Protein AF-A0A967YQ58-F1 (afdb_monomer_lite)

Foldseek 3Di:
DVVVVVPDFDWDDPFDQWDWDQDPLQKIWTFGHGPHRPDIDIDRPNVVSVVNVVRVVVVVVVTHGDD

Secondary structure (DSSP, 8-state):
-HHHHTTS---B-S--S-EEEEETTTEEEEEE-SSS-SEEEEE--HHHHHHHHHHHHHHHHHSBP--

Sequence (67 aa):
MKKIASVAEVRVRDQMFGGGVIVDSKEAMLFLGEEKPTLVIWANHLGLVKFARDYFQHLWKTSTTKS

Radius of gyration: 12.77 Å; chains: 1; bounding box: 30×26×30 Å

pLDDT: mean 90.93, std 8.06, range [54.03, 97.38]

Structure (mmCIF, N/CA/C/O backbone):
data_AF-A0A967YQ58-F1
#
_entry.id   AF-A0A967YQ58-F1
#
loop_
_atom_site.group_PDB
_atom_site.id
_atom_site.type_symbol
_atom_site.label_atom_id
_atom_site.label_alt_id
_atom_site.label_comp_id
_atom_site.label_asym_id
_atom_site.label_entity_id
_atom_site.label_seq_id
_atom_site.pdbx_PDB_ins_code
_atom_site.Cartn_x
_atom_site.Cartn_y
_atom_site.Cartn_z
_atom_site.occupancy
_atom_site.B_iso_or_equiv
_atom_site.auth_seq_id
_atom_site.auth_comp_id
_atom_site.auth_asym_id
_atom_site.auth_atom_id
_atom_site.pdbx_PDB_model_num
ATOM 1 N N . MET A 1 1 ? -17.303 -1.006 6.280 1.00 71.00 1 MET A N 1
ATOM 2 C CA . MET A 1 1 ? -16.368 -1.905 6.993 1.00 71.00 1 MET A CA 1
ATOM 3 C C . MET A 1 1 ? -16.905 -3.325 7.119 1.00 71.00 1 MET A C 1
ATOM 5 O O . MET A 1 1 ? -16.358 -4.173 6.437 1.00 71.00 1 MET A O 1
ATOM 9 N N . LYS A 1 2 ? -17.995 -3.599 7.863 1.00 81.44 2 LYS A N 1
ATOM 10 C CA . LYS A 1 2 ? -18.481 -4.983 8.100 1.00 81.44 2 LYS A CA 1
ATOM 11 C C . LYS A 1 2 ? -18.675 -5.846 6.835 1.00 81.44 2 LYS A C 1
ATOM 13 O O . LYS A 1 2 ? -18.271 -6.996 6.836 1.00 81.44 2 LYS A O 1
ATOM 18 N N . LYS A 1 3 ? -19.215 -5.283 5.743 1.00 90.62 3 LYS A N 1
ATOM 19 C CA . LYS A 1 3 ? -19.395 -5.996 4.455 1.00 90.62 3 LYS A CA 1
ATOM 20 C C . LYS A 1 3 ? -18.091 -6.321 3.707 1.00 90.62 3 LYS A C 1
ATOM 22 O O . LYS A 1 3 ? -18.070 -7.242 2.910 1.00 90.62 3 LYS A O 1
ATOM 27 N N . ILE A 1 4 ? -17.031 -5.538 3.908 1.00 88.75 4 ILE A N 1
ATOM 28 C CA . ILE A 1 4 ? -15.720 -5.807 3.289 1.00 88.75 4 ILE A CA 1
ATOM 29 C C . ILE A 1 4 ? -14.956 -6.789 4.175 1.00 88.75 4 ILE A C 1
ATOM 31 O O . ILE A 1 4 ? -14.397 -7.756 3.678 1.00 88.75 4 ILE A O 1
ATOM 35 N N . ALA A 1 5 ? -15.037 -6.599 5.494 1.00 91.12 5 ALA A N 1
ATOM 36 C CA . ALA A 1 5 ? -14.466 -7.509 6.480 1.00 91.12 5 ALA A CA 1
ATOM 37 C C . ALA A 1 5 ? -15.033 -8.941 6.393 1.00 91.12 5 ALA A C 1
ATOM 39 O O . ALA A 1 5 ? -14.381 -9.876 6.835 1.00 91.12 5 ALA A O 1
ATOM 40 N N . SER A 1 6 ? -16.224 -9.137 5.810 1.00 93.88 6 SER A N 1
ATOM 41 C CA . SER A 1 6 ? -16.778 -10.477 5.574 1.00 93.88 6 SER A CA 1
ATOM 42 C C . SER A 1 6 ? -16.159 -11.215 4.383 1.00 93.88 6 SER A C 1
ATOM 44 O O . SER A 1 6 ? -16.401 -12.407 4.240 1.00 93.88 6 SER A O 1
ATOM 46 N N . VAL A 1 7 ? -15.415 -10.528 3.509 1.00 96.06 7 VAL A N 1
ATOM 47 C CA . VAL A 1 7 ? -14.816 -11.119 2.295 1.00 96.06 7 VAL A CA 1
ATOM 48 C C . VAL A 1 7 ? -13.306 -10.887 2.181 1.00 96.06 7 VAL A C 1
ATOM 50 O O . VAL A 1 7 ? -12.673 -11.451 1.295 1.00 96.06 7 VAL A O 1
ATOM 53 N N . ALA A 1 8 ? -12.722 -10.068 3.058 1.00 93.81 8 ALA A N 1
ATOM 54 C CA . ALA A 1 8 ? -11.299 -9.755 3.080 1.00 93.81 8 ALA A CA 1
ATOM 55 C C . ALA A 1 8 ? -10.842 -9.347 4.489 1.00 93.81 8 ALA A C 1
ATOM 57 O O . ALA A 1 8 ? -11.629 -8.818 5.276 1.00 93.81 8 ALA A O 1
ATOM 58 N N . GLU A 1 9 ? -9.555 -9.535 4.797 1.00 94.19 9 GLU A N 1
ATOM 59 C CA . GLU A 1 9 ? -8.958 -8.946 5.998 1.00 94.19 9 GLU A CA 1
ATOM 60 C C . GLU A 1 9 ? -8.888 -7.424 5.830 1.00 94.19 9 GLU A C 1
ATOM 62 O O . GLU A 1 9 ? -8.467 -6.912 4.791 1.00 94.19 9 GLU A O 1
ATOM 67 N N . VAL A 1 10 ? -9.315 -6.691 6.856 1.00 94.12 10 VAL A N 1
ATOM 68 C CA . VAL A 1 10 ? -9.332 -5.230 6.838 1.00 94.12 10 VAL A CA 1
ATOM 69 C C . VAL A 1 10 ? -8.574 -4.702 8.042 1.00 94.12 10 VAL A C 1
ATOM 71 O O . VAL A 1 10 ? -8.845 -5.084 9.180 1.00 94.12 10 VAL A O 1
ATOM 74 N N . ARG A 1 11 ? -7.660 -3.768 7.786 1.00 93.62 11 ARG A N 1
ATOM 75 C CA . ARG A 1 11 ? -6.908 -3.050 8.814 1.00 93.62 11 ARG A CA 1
ATOM 76 C C . ARG A 1 11 ? -7.016 -1.548 8.612 1.00 93.62 11 ARG A C 1
ATOM 78 O O . ARG A 1 11 ? -7.303 -1.086 7.509 1.00 93.62 11 ARG A O 1
ATOM 85 N N . VAL A 1 12 ? -6.816 -0.793 9.687 1.00 92.19 12 VAL A N 1
ATOM 86 C CA . VAL A 1 12 ? -6.929 0.669 9.686 1.00 92.19 12 VAL A CA 1
ATOM 87 C C . VAL A 1 12 ? -5.614 1.288 10.144 1.00 92.19 12 VAL A C 1
ATOM 89 O O . VAL A 1 12 ? -4.962 0.796 11.066 1.00 92.19 12 VAL A O 1
ATOM 92 N N . ARG A 1 13 ? -5.219 2.377 9.484 1.00 90.38 13 ARG A N 1
ATOM 93 C CA . ARG A 1 13 ? -4.041 3.168 9.828 1.00 90.38 13 ARG A CA 1
ATOM 94 C C . ARG A 1 13 ? -4.391 4.647 9.732 1.00 90.38 13 ARG A C 1
ATOM 96 O O . ARG A 1 13 ? -4.875 5.087 8.697 1.00 90.38 13 ARG A O 1
ATOM 103 N N . ASP A 1 14 ? -4.104 5.388 10.798 1.00 88.31 14 ASP A N 1
ATOM 104 C CA . ASP A 1 14 ? -4.474 6.807 10.889 1.00 88.31 14 ASP A CA 1
ATOM 105 C C . ASP A 1 14 ? -3.629 7.722 9.994 1.00 88.31 14 ASP A C 1
ATOM 107 O O . ASP A 1 14 ? -4.073 8.800 9.622 1.00 88.31 14 ASP A O 1
ATOM 111 N N . GLN A 1 15 ? -2.406 7.305 9.653 1.00 86.69 15 GLN A N 1
ATOM 112 C CA . GLN A 1 15 ? -1.480 8.090 8.840 1.00 86.69 15 GLN A CA 1
ATOM 113 C C . GLN A 1 15 ? -0.823 7.221 7.772 1.00 86.69 15 GLN A C 1
ATOM 115 O O . GLN A 1 15 ? -0.242 6.175 8.076 1.00 86.69 15 GLN A O 1
ATOM 120 N N . MET A 1 16 ? -0.886 7.689 6.531 1.00 90.06 16 MET A N 1
ATOM 121 C CA . MET A 1 16 ? -0.169 7.142 5.386 1.00 90.06 16 MET A CA 1
ATOM 122 C C . MET A 1 16 ? 0.200 8.282 4.441 1.00 90.06 16 MET A C 1
ATOM 124 O O . MET A 1 16 ? -0.571 9.226 4.283 1.00 90.06 16 MET A O 1
ATOM 128 N N . PHE A 1 17 ? 1.372 8.194 3.817 1.00 86.75 17 PHE A N 1
ATOM 129 C CA . PHE A 1 17 ? 1.747 9.107 2.745 1.00 86.75 17 PHE A CA 1
ATOM 130 C C . PHE A 1 17 ? 1.296 8.494 1.424 1.00 86.75 17 PHE A C 1
ATOM 132 O O . PHE A 1 17 ? 2.022 7.742 0.771 1.00 86.75 17 PHE A O 1
ATOM 139 N N . GLY A 1 18 ? 0.045 8.760 1.072 1.00 89.38 18 GLY A N 1
ATOM 140 C CA . GLY A 1 18 ? -0.572 8.144 -0.085 1.00 89.38 18 GLY A CA 1
ATOM 141 C C . GLY A 1 18 ? -0.983 6.685 0.118 1.00 89.38 18 GLY A C 1
ATOM 142 O O . GLY A 1 18 ? -0.688 6.043 1.129 1.00 89.38 18 GLY A O 1
ATOM 143 N N . GLY A 1 19 ? -1.667 6.155 -0.890 1.00 91.88 19 GLY A N 1
ATOM 144 C CA . GLY A 1 19 ? -2.212 4.802 -0.922 1.00 91.88 19 GLY A CA 1
ATOM 145 C C . GLY A 1 19 ? -2.163 4.219 -2.327 1.00 91.88 19 GLY A C 1
ATOM 146 O O . GLY A 1 19 ? -1.432 4.699 -3.193 1.00 91.88 19 GLY A O 1
ATOM 147 N N . GLY A 1 20 ? -2.943 3.172 -2.574 1.00 94.06 20 GLY A N 1
ATOM 148 C CA . GLY A 1 20 ? -2.980 2.561 -3.893 1.00 94.06 20 GLY A CA 1
ATOM 149 C C . GLY A 1 20 ? -3.481 1.137 -3.912 1.00 94.06 20 GLY A C 1
ATOM 150 O O . GLY A 1 20 ? -4.037 0.637 -2.937 1.00 94.06 20 GLY A O 1
ATOM 151 N N . VAL A 1 21 ? -3.300 0.511 -5.068 1.00 95.94 21 VAL A N 1
ATOM 152 C CA . VAL A 1 21 ? -3.781 -0.836 -5.365 1.00 95.94 21 VAL A CA 1
ATOM 153 C C . VAL A 1 21 ? -2.666 -1.600 -6.060 1.00 95.94 21 VAL A C 1
ATOM 155 O O . VAL A 1 21 ? -2.017 -1.066 -6.957 1.00 95.94 21 VAL A O 1
ATOM 158 N N . ILE A 1 22 ? -2.455 -2.849 -5.647 1.00 96.81 22 ILE A N 1
ATOM 159 C CA . ILE A 1 22 ? -1.605 -3.809 -6.353 1.00 96.81 22 ILE A CA 1
ATOM 160 C C . ILE A 1 22 ? -2.506 -4.923 -6.863 1.00 96.81 22 ILE A C 1
ATOM 162 O O . ILE A 1 22 ? -3.260 -5.502 -6.082 1.00 96.81 22 ILE A O 1
ATOM 166 N N . VAL A 1 23 ? -2.399 -5.241 -8.150 1.00 96.31 23 VAL A N 1
ATOM 167 C CA . VAL A 1 23 ? -3.153 -6.328 -8.783 1.00 96.31 23 VAL A CA 1
ATOM 168 C C . VAL A 1 23 ? -2.183 -7.421 -9.203 1.00 96.31 23 VAL A C 1
ATOM 170 O O . VAL A 1 23 ? -1.158 -7.152 -9.836 1.00 96.31 23 VAL A O 1
ATOM 173 N N . ASP A 1 24 ? -2.478 -8.652 -8.785 1.00 93.88 24 ASP A N 1
ATOM 174 C CA . ASP A 1 24 ? -1.768 -9.881 -9.158 1.00 93.88 24 ASP A CA 1
ATOM 175 C C . ASP A 1 24 ? -0.247 -9.816 -9.059 1.00 93.88 24 ASP A C 1
ATOM 177 O O . ASP A 1 24 ? 0.465 -10.511 -9.783 1.00 93.88 24 ASP A O 1
ATOM 181 N N . SER A 1 25 ? 0.282 -8.985 -8.155 1.00 89.62 25 SER A N 1
ATOM 182 C CA . SER A 1 25 ? 1.725 -8.785 -8.010 1.00 89.62 25 SER A CA 1
ATOM 183 C C . SER A 1 25 ? 2.440 -8.234 -9.257 1.00 89.62 25 SER A C 1
ATOM 185 O O . SER A 1 25 ? 3.670 -8.283 -9.291 1.00 89.62 25 SER A O 1
ATOM 187 N N . LYS A 1 26 ? 1.710 -7.714 -10.253 1.00 95.31 26 LYS A N 1
ATOM 188 C CA . LYS A 1 26 ? 2.238 -7.311 -11.571 1.00 95.31 26 LYS A CA 1
ATOM 189 C C . LYS A 1 26 ? 2.023 -5.846 -11.907 1.00 95.31 26 LYS A C 1
ATOM 191 O O . LYS A 1 26 ? 2.794 -5.296 -12.683 1.00 95.31 26 LYS A O 1
ATOM 1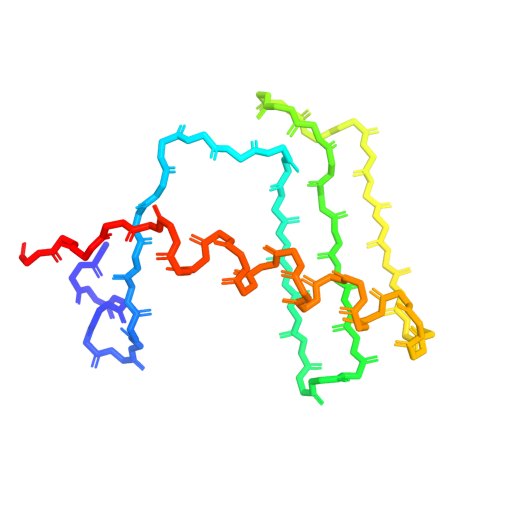96 N N . GLU A 1 27 ? 1.003 -5.226 -11.330 1.00 97.12 27 GLU A N 1
ATOM 197 C CA . GLU A 1 27 ? 0.678 -3.826 -11.577 1.00 97.12 27 GLU A CA 1
ATOM 198 C C . GLU A 1 27 ? 0.410 -3.111 -10.264 1.00 97.12 27 GLU A C 1
ATOM 200 O O . GLU A 1 27 ? -0.139 -3.692 -9.324 1.00 97.12 27 GLU A O 1
ATOM 205 N N . ALA A 1 28 ? 0.808 -1.846 -10.209 1.00 97.38 28 ALA A N 1
ATOM 206 C CA . ALA A 1 28 ? 0.568 -0.971 -9.083 1.00 97.38 28 ALA A CA 1
ATOM 207 C C . ALA A 1 28 ? 0.019 0.370 -9.570 1.00 97.38 28 ALA A C 1
ATOM 209 O O . ALA A 1 28 ? 0.560 0.981 -10.492 1.00 97.38 28 ALA A O 1
ATOM 210 N N . MET A 1 29 ? -1.029 0.841 -8.902 1.00 96.50 29 MET A N 1
ATOM 211 C CA . MET A 1 29 ? -1.434 2.241 -8.913 1.00 96.50 29 MET A CA 1
ATOM 212 C C . MET A 1 29 ? -1.091 2.847 -7.560 1.00 96.50 29 MET A C 1
ATOM 214 O O . MET A 1 29 ? -1.533 2.325 -6.540 1.00 96.50 29 MET A O 1
ATOM 218 N N . LEU A 1 30 ? -0.329 3.936 -7.549 1.00 94.56 30 LEU A N 1
ATOM 219 C CA . LEU A 1 30 ? 0.031 4.697 -6.356 1.00 94.56 30 LEU A CA 1
ATOM 220 C C . LEU A 1 30 ? -0.596 6.084 -6.435 1.00 94.56 30 LEU A C 1
ATOM 222 O O . LEU A 1 30 ? -0.426 6.785 -7.429 1.00 94.56 30 LEU A O 1
ATOM 2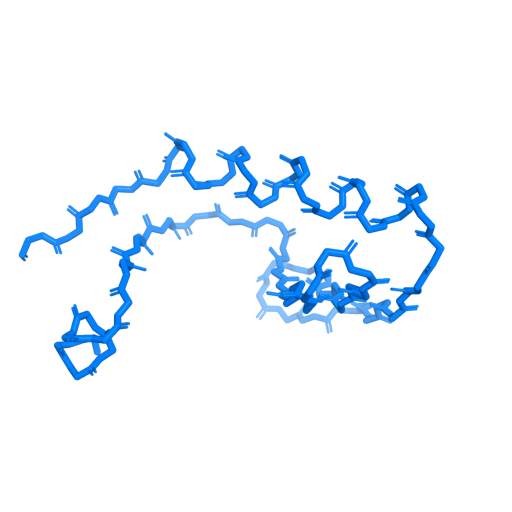26 N N . PHE A 1 31 ? -1.281 6.485 -5.373 1.00 93.56 31 PHE A N 1
ATOM 227 C CA . PHE A 1 31 ? -1.806 7.829 -5.170 1.00 93.56 31 PHE A CA 1
ATOM 228 C C . PHE A 1 31 ? -0.957 8.475 -4.088 1.00 93.56 31 PHE A C 1
ATOM 230 O O . PHE A 1 31 ? -1.003 8.026 -2.949 1.00 93.56 31 PHE A O 1
ATOM 237 N N . LEU A 1 32 ? -0.168 9.487 -4.428 1.00 91.81 32 LEU A N 1
ATOM 238 C CA . LEU A 1 32 ? 0.768 10.129 -3.509 1.00 91.81 32 LEU A CA 1
ATOM 239 C C . LEU A 1 32 ? 0.250 11.506 -3.099 1.00 91.81 32 LEU A C 1
ATOM 241 O O . LEU A 1 32 ? -0.191 12.288 -3.942 1.00 91.81 32 LEU A O 1
ATOM 245 N N . GLY A 1 33 ? 0.304 11.778 -1.798 1.00 88.31 33 GLY A N 1
ATOM 246 C CA . GLY A 1 33 ? -0.253 12.965 -1.155 1.00 88.31 33 GLY A CA 1
ATOM 247 C C . GLY A 1 33 ? -0.851 12.611 0.207 1.00 88.31 33 GLY A C 1
ATOM 248 O O . GLY A 1 33 ? -1.154 11.448 0.466 1.00 88.31 33 GLY A O 1
ATOM 249 N N . GLU A 1 34 ? -0.990 13.600 1.085 1.00 80.94 34 GLU A N 1
ATOM 250 C CA . GLU A 1 34 ? -1.542 13.400 2.431 1.00 80.94 34 GLU A CA 1
ATOM 251 C C . GLU A 1 34 ? -3.071 13.517 2.416 1.00 80.94 34 GLU A C 1
ATOM 253 O O . GLU A 1 34 ? -3.772 12.512 2.491 1.00 80.94 34 GLU A O 1
ATOM 258 N N . GLU A 1 35 ? -3.606 14.730 2.252 1.00 77.69 35 GLU A N 1
ATOM 259 C CA . GLU A 1 35 ? -5.061 14.955 2.236 1.00 77.69 35 GLU A CA 1
ATOM 260 C C . GLU A 1 35 ? -5.687 14.770 0.850 1.00 77.69 35 GLU A C 1
ATOM 262 O O . GLU A 1 35 ? -6.827 14.320 0.718 1.00 77.69 35 GLU A O 1
ATOM 267 N N . LYS A 1 36 ? -4.953 15.141 -0.203 1.00 80.62 36 LYS A N 1
ATOM 268 C CA . LYS A 1 36 ? -5.378 15.005 -1.598 1.00 80.62 36 LYS A CA 1
ATOM 269 C C . LYS A 1 36 ? -4.224 14.454 -2.424 1.00 80.62 36 LYS A C 1
ATOM 271 O O . LYS A 1 36 ? -3.100 14.934 -2.267 1.00 80.62 36 LYS A O 1
ATOM 276 N N . PRO A 1 37 ? -4.480 13.483 -3.315 1.00 78.94 37 PRO A N 1
ATOM 277 C CA . PRO A 1 37 ? -3.441 12.975 -4.188 1.00 78.94 37 PRO A CA 1
ATOM 278 C C . PRO A 1 37 ? -2.996 14.079 -5.149 1.00 78.94 37 PRO A C 1
ATOM 280 O O . PRO A 1 37 ? -3.804 14.629 -5.896 1.00 78.94 37 PRO A O 1
ATOM 283 N N . THR A 1 38 ? -1.710 14.405 -5.116 1.00 89.31 38 THR A N 1
ATOM 284 C CA . THR A 1 38 ? -1.071 15.376 -6.016 1.00 89.31 38 THR A CA 1
ATOM 285 C C . THR A 1 38 ? -0.399 14.687 -7.198 1.00 89.31 38 THR A C 1
ATOM 287 O O . THR A 1 38 ? -0.149 15.320 -8.221 1.00 89.31 38 THR A O 1
ATOM 290 N N . LEU A 1 39 ? -0.139 13.382 -7.076 1.00 92.69 39 LEU A N 1
ATOM 291 C CA . LEU A 1 39 ? 0.481 12.560 -8.102 1.00 92.69 39 LEU A CA 1
ATOM 292 C C . LEU A 1 39 ? -0.139 11.162 -8.107 1.00 92.69 39 LEU A C 1
ATOM 294 O O . LEU A 1 39 ? -0.282 10.530 -7.060 1.00 92.69 39 LEU A O 1
ATOM 298 N N . VAL A 1 40 ? -0.473 10.670 -9.299 1.00 94.06 40 VAL A N 1
ATOM 299 C CA . VAL A 1 40 ? -0.888 9.282 -9.518 1.00 94.06 40 VAL A CA 1
ATOM 300 C C . VAL A 1 40 ? 0.115 8.614 -10.443 1.00 94.06 40 VAL A C 1
ATOM 302 O O . VAL A 1 40 ? 0.403 9.127 -11.522 1.00 94.06 40 VAL A O 1
ATOM 305 N N . ILE A 1 41 ? 0.647 7.471 -10.020 1.00 93.88 41 ILE A N 1
ATOM 306 C CA . ILE A 1 41 ? 1.578 6.659 -10.803 1.00 93.88 41 ILE A CA 1
ATOM 307 C C . ILE A 1 41 ? 0.902 5.323 -11.078 1.00 93.88 41 ILE A C 1
ATOM 309 O O . ILE A 1 41 ? 0.522 4.626 -10.142 1.00 93.88 41 ILE A O 1
ATOM 313 N N . TRP A 1 42 ? 0.793 4.945 -12.347 1.00 96.38 42 TRP A N 1
ATOM 314 C CA . TRP A 1 42 ? 0.551 3.558 -12.735 1.00 96.38 42 TRP A CA 1
ATOM 315 C C . TRP A 1 42 ? 1.865 2.946 -13.219 1.00 96.38 42 TRP A C 1
ATOM 317 O O . TRP A 1 42 ? 2.619 3.591 -13.949 1.00 96.38 42 TRP A O 1
ATOM 327 N N . ALA A 1 43 ? 2.155 1.718 -12.798 1.00 94.56 43 ALA A N 1
ATOM 328 C CA . ALA A 1 43 ? 3.355 1.005 -13.202 1.00 94.56 43 ALA A CA 1
ATOM 329 C C . ALA A 1 43 ? 3.131 -0.507 -13.248 1.00 94.56 43 ALA A C 1
ATOM 331 O O . ALA A 1 43 ? 2.552 -1.092 -12.335 1.00 94.56 43 ALA A O 1
ATOM 332 N N . ASN A 1 44 ? 3.702 -1.145 -14.265 1.00 96.75 44 ASN A N 1
ATOM 333 C CA . ASN A 1 44 ? 3.854 -2.599 -14.375 1.00 96.75 44 ASN A CA 1
ATOM 334 C C . ASN A 1 44 ? 5.336 -3.035 -14.370 1.00 96.75 44 ASN A C 1
ATOM 336 O O . ASN A 1 44 ? 5.666 -4.205 -14.555 1.00 96.75 44 ASN A O 1
ATOM 340 N N . HIS A 1 45 ? 6.252 -2.088 -14.142 1.00 96.75 45 HIS A N 1
ATOM 341 C CA . HIS A 1 45 ? 7.673 -2.369 -13.985 1.00 96.75 45 HIS A CA 1
ATOM 342 C C . HIS A 1 45 ? 7.931 -3.074 -12.647 1.00 96.75 45 HIS A C 1
ATOM 344 O O . HIS A 1 45 ? 7.588 -2.547 -11.584 1.00 96.75 45 HIS A O 1
ATOM 350 N N . LEU A 1 46 ? 8.610 -4.226 -12.689 1.00 95.19 46 LEU A N 1
ATOM 351 C CA . LEU A 1 46 ? 8.837 -5.101 -11.532 1.00 95.19 46 LEU A CA 1
ATOM 352 C C . LEU A 1 46 ? 9.377 -4.357 -10.300 1.00 95.19 46 LEU A C 1
ATOM 354 O O . LEU A 1 46 ? 8.909 -4.581 -9.185 1.00 95.19 46 LEU A O 1
ATOM 358 N N . GLY A 1 47 ? 10.337 -3.449 -10.498 1.00 95.62 47 GLY A N 1
ATOM 359 C CA . GLY A 1 47 ? 10.929 -2.675 -9.405 1.00 95.62 47 GLY A CA 1
ATOM 360 C C . GLY A 1 47 ? 9.927 -1.753 -8.703 1.00 95.62 47 GLY A C 1
ATOM 361 O O . GLY A 1 47 ? 9.918 -1.687 -7.477 1.00 95.62 47 GLY A O 1
ATOM 362 N N . LEU A 1 48 ? 9.040 -1.096 -9.459 1.00 94.19 48 LEU A N 1
ATOM 363 C CA . LEU A 1 48 ? 8.034 -0.189 -8.893 1.00 94.19 48 LEU A CA 1
ATOM 364 C C . LEU A 1 48 ? 6.901 -0.960 -8.214 1.00 94.19 48 LEU A C 1
ATOM 366 O O . LEU A 1 48 ? 6.436 -0.566 -7.149 1.00 94.19 48 LEU A O 1
ATOM 370 N N . VAL A 1 49 ? 6.508 -2.101 -8.778 1.00 97.19 49 VAL A N 1
ATOM 371 C CA . VAL A 1 49 ? 5.515 -2.988 -8.160 1.00 97.19 49 VAL A CA 1
ATOM 372 C C . VAL A 1 49 ? 6.046 -3.572 -6.849 1.00 97.19 49 VAL A C 1
ATOM 374 O O . VAL A 1 49 ? 5.318 -3.639 -5.857 1.00 97.19 49 VAL A O 1
ATOM 377 N N . LYS A 1 50 ? 7.329 -3.958 -6.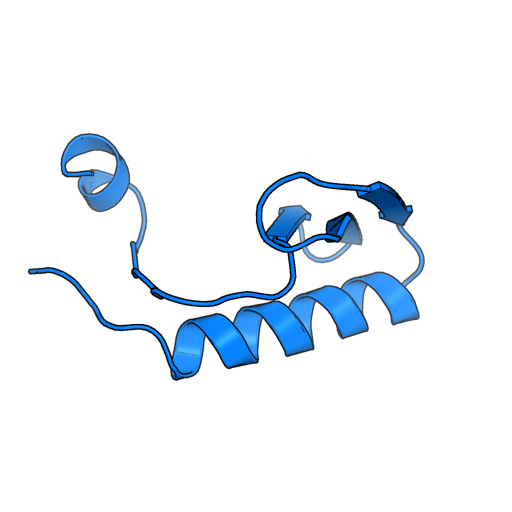805 1.00 96.25 50 LYS A N 1
ATOM 378 C CA . LYS A 1 50 ? 7.981 -4.405 -5.567 1.00 96.25 50 LYS A CA 1
ATOM 379 C C . LYS A 1 50 ? 8.055 -3.280 -4.536 1.00 96.25 50 LYS A C 1
ATOM 381 O O . LYS A 1 50 ? 7.692 -3.507 -3.388 1.00 96.25 50 LYS A O 1
ATOM 386 N N . PHE A 1 51 ? 8.441 -2.076 -4.951 1.00 94.31 51 PHE A N 1
ATOM 387 C CA . PHE A 1 51 ? 8.452 -0.903 -4.078 1.00 94.31 51 PHE A CA 1
ATOM 388 C C . PHE A 1 51 ? 7.073 -0.642 -3.448 1.00 94.31 51 PHE A C 1
ATOM 390 O O . PHE A 1 51 ? 6.965 -0.521 -2.228 1.00 94.31 51 PHE A O 1
ATOM 397 N N . ALA A 1 52 ? 6.007 -0.640 -4.258 1.00 95.62 52 ALA A N 1
ATOM 398 C CA . ALA A 1 52 ? 4.635 -0.481 -3.774 1.00 95.62 52 ALA A CA 1
ATOM 399 C C . ALA A 1 52 ? 4.255 -1.570 -2.757 1.00 95.62 52 ALA A C 1
ATOM 401 O O . ALA A 1 52 ? 3.650 -1.279 -1.725 1.00 95.62 52 ALA A O 1
ATOM 402 N N . ARG A 1 53 ? 4.642 -2.826 -3.021 1.00 95.94 53 ARG A N 1
ATOM 403 C CA . ARG A 1 53 ? 4.391 -3.949 -2.108 1.00 95.94 53 ARG A CA 1
ATOM 404 C C . ARG A 1 53 ? 5.088 -3.754 -0.772 1.00 95.94 53 ARG A C 1
ATOM 406 O O . ARG A 1 53 ? 4.452 -3.948 0.256 1.00 95.94 53 ARG A O 1
ATOM 413 N N . ASP A 1 54 ? 6.366 -3.392 -0.778 1.00 96.19 54 ASP A N 1
ATOM 414 C CA . ASP A 1 54 ? 7.144 -3.229 0.451 1.00 96.19 54 ASP A CA 1
ATOM 415 C C . ASP A 1 54 ? 6.560 -2.095 1.313 1.00 96.19 54 ASP A C 1
ATOM 417 O O . ASP A 1 54 ? 6.390 -2.259 2.525 1.00 96.19 54 ASP A O 1
ATOM 421 N N . TYR A 1 55 ? 6.139 -0.995 0.678 1.00 94.31 55 TYR A N 1
ATOM 422 C CA . TYR A 1 55 ? 5.420 0.098 1.336 1.00 94.31 55 TYR A CA 1
ATOM 423 C C . TYR A 1 55 ? 4.085 -0.358 1.947 1.00 94.31 55 TYR A C 1
ATOM 425 O O . TYR A 1 55 ? 3.851 -0.169 3.143 1.00 94.31 55 TYR A O 1
ATOM 433 N N . PHE A 1 56 ? 3.216 -1.017 1.174 1.00 95.12 56 PHE A N 1
ATOM 434 C CA . PHE A 1 56 ? 1.927 -1.491 1.691 1.00 95.12 56 PHE A CA 1
ATOM 435 C C . PHE A 1 56 ? 2.083 -2.579 2.750 1.00 95.12 56 PHE A C 1
ATOM 437 O O . PHE A 1 56 ? 1.317 -2.601 3.709 1.00 95.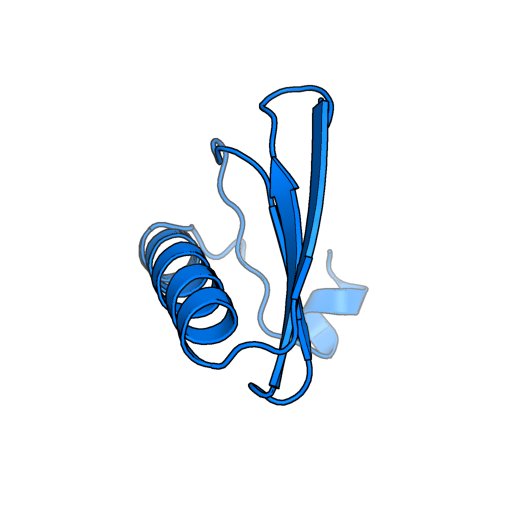12 56 PHE A O 1
ATOM 444 N N . GLN A 1 57 ? 3.108 -3.425 2.654 1.00 95.62 57 GLN A N 1
ATOM 445 C CA . GLN A 1 57 ? 3.409 -4.414 3.682 1.00 95.62 57 GLN A CA 1
ATOM 446 C C . GLN A 1 57 ? 3.867 -3.752 4.986 1.00 95.62 57 GLN A C 1
ATOM 448 O O . GLN A 1 57 ? 3.519 -4.225 6.070 1.00 95.62 57 GLN A O 1
ATOM 453 N N . HIS A 1 58 ? 4.629 -2.658 4.909 1.00 94.81 58 HIS A N 1
ATOM 454 C CA . HIS A 1 58 ? 4.980 -1.861 6.081 1.00 94.81 58 HIS A CA 1
ATOM 455 C C . HIS A 1 58 ? 3.733 -1.250 6.740 1.00 94.81 58 HIS A C 1
ATOM 457 O O . HIS A 1 58 ? 3.540 -1.414 7.949 1.00 94.81 58 HIS A O 1
ATOM 463 N N . LEU A 1 59 ? 2.849 -0.622 5.955 1.00 94.44 59 LEU A N 1
ATOM 464 C CA . LEU A 1 59 ? 1.575 -0.096 6.461 1.00 94.44 59 LEU A CA 1
ATOM 465 C C . LEU A 1 59 ? 0.713 -1.200 7.080 1.00 94.44 59 LEU A C 1
ATOM 467 O O . LEU A 1 59 ? 0.181 -1.035 8.172 1.00 94.44 59 LEU A O 1
ATOM 471 N N . TRP A 1 60 ? 0.628 -2.357 6.427 1.00 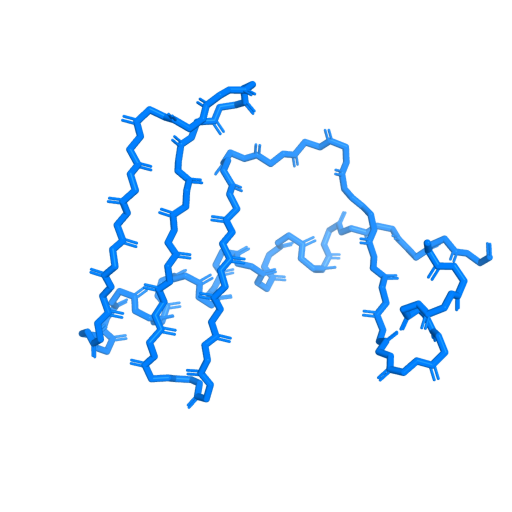94.81 60 TR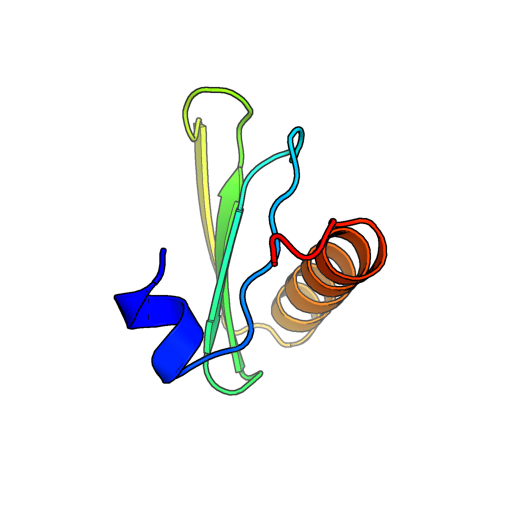P A N 1
ATOM 472 C CA . TRP A 1 60 ? -0.139 -3.502 6.905 1.00 94.81 60 TRP A CA 1
ATOM 473 C C . TRP A 1 60 ? 0.349 -4.006 8.265 1.00 94.81 60 TRP A C 1
ATOM 475 O O . TRP A 1 60 ? -0.444 -4.193 9.190 1.00 94.81 60 TRP A O 1
ATOM 485 N N . LYS A 1 61 ? 1.666 -4.175 8.423 1.00 95.06 61 LYS A N 1
ATOM 486 C CA . LYS A 1 61 ? 2.280 -4.636 9.678 1.00 95.06 61 LYS A CA 1
ATOM 487 C C . LYS A 1 61 ? 2.133 -3.637 10.825 1.00 95.06 61 LYS A C 1
ATOM 489 O O . LYS A 1 61 ? 2.111 -4.057 11.975 1.00 95.06 61 LYS A O 1
ATOM 494 N N . THR A 1 62 ? 2.050 -2.344 10.518 1.00 93.44 62 THR A N 1
ATOM 495 C CA . THR A 1 62 ? 1.944 -1.260 11.513 1.00 93.44 62 THR A CA 1
ATOM 496 C C . THR A 1 62 ? 0.511 -0.756 11.718 1.00 93.44 62 THR A C 1
ATOM 498 O O . THR A 1 62 ? 0.280 0.148 12.518 1.00 93.44 62 THR A O 1
ATOM 501 N N . SER A 1 63 ? -0.458 -1.328 11.003 1.00 94.50 63 SER A N 1
ATOM 502 C CA . SER A 1 63 ? -1.885 -1.015 11.125 1.00 94.50 63 SER A CA 1
ATOM 503 C C . SER A 1 63 ? -2.565 -1.825 12.229 1.00 94.50 63 SER A C 1
ATOM 505 O O . SER A 1 63 ? -2.082 -2.883 12.636 1.00 94.50 63 SER A O 1
ATOM 507 N N . THR A 1 64 ? -3.706 -1.333 12.710 1.00 89.44 64 THR A N 1
ATOM 508 C CA . THR A 1 64 ? -4.503 -2.005 13.740 1.00 89.44 64 THR A CA 1
ATOM 509 C C . THR A 1 64 ? -5.678 -2.755 13.117 1.00 89.44 64 THR A C 1
ATOM 511 O O . THR A 1 64 ? -6.309 -2.300 12.156 1.00 89.44 64 THR A O 1
ATOM 514 N N . THR A 1 65 ? -5.995 -3.923 13.673 1.00 78.06 65 THR A N 1
ATOM 515 C CA . THR A 1 65 ? -7.212 -4.664 13.329 1.00 78.06 65 THR A CA 1
ATOM 516 C C . THR A 1 65 ? -8.362 -4.097 14.155 1.00 78.06 65 THR A C 1
ATOM 518 O O . THR A 1 65 ? -8.325 -4.152 15.383 1.00 78.06 65 THR A O 1
ATOM 521 N N . LYS A 1 66 ? -9.394 -3.545 13.509 1.00 60.16 66 LYS A N 1
ATOM 522 C CA . LYS A 1 66 ? -10.644 -3.212 14.206 1.00 60.16 66 LYS A CA 1
ATOM 523 C C . LYS A 1 66 ? -11.509 -4.474 14.274 1.00 60.16 66 LYS A C 1
ATOM 525 O O . LYS A 1 66 ? -11.989 -4.921 13.234 1.00 60.16 66 LYS A O 1
ATOM 530 N N . SER A 1 67 ? -11.646 -5.035 15.480 1.00 54.03 67 SER A N 1
ATOM 531 C CA . SER A 1 67 ? -12.645 -6.064 15.814 1.00 54.03 67 SER A CA 1
ATOM 532 C C . SER A 1 67 ? -14.070 -5.521 15.726 1.00 54.03 67 SER A C 1
ATOM 534 O O . SER A 1 67 ? -14.261 -4.292 15.872 1.00 54.03 67 SER A O 1
#